Protein AF-A0A832XXB9-F1 (afdb_monomer_lite)

Structure (mmCIF, N/CA/C/O backbone):
data_AF-A0A832XXB9-F1
#
_entry.id   AF-A0A832XXB9-F1
#
loop_
_atom_site.group_PDB
_atom_site.id
_atom_site.type_symbol
_atom_site.label_atom_id
_atom_site.label_alt_id
_atom_site.label_comp_id
_atom_site.label_asym_id
_atom_site.label_entity_id
_atom_site.label_seq_id
_atom_site.pdbx_PDB_ins_code
_atom_site.Cartn_x
_atom_site.Cartn_y
_atom_site.Cartn_z
_atom_site.occupancy
_atom_site.B_iso_or_equiv
_atom_site.auth_seq_id
_atom_site.auth_comp_id
_atom_site.auth_asym_id
_atom_site.auth_atom_id
_atom_site.pdbx_PDB_model_num
ATOM 1 N N . MET A 1 1 ? -26.036 13.711 45.640 1.00 59.03 1 MET A N 1
ATOM 2 C CA . MET A 1 1 ? -26.258 12.280 45.315 1.00 59.03 1 MET A CA 1
ATOM 3 C C . MET A 1 1 ? -26.002 11.931 43.838 1.00 59.03 1 MET A C 1
ATOM 5 O O . MET A 1 1 ? -25.517 10.834 43.594 1.00 59.03 1 MET A O 1
ATOM 9 N N . SER A 1 2 ? -26.190 12.832 42.859 1.00 75.19 2 SER A N 1
ATOM 10 C CA . SER A 1 2 ? -25.923 12.541 41.428 1.00 75.19 2 SER A CA 1
ATOM 11 C C . SER A 1 2 ? -24.455 12.289 41.040 1.00 75.19 2 SER A C 1
ATOM 13 O O . SER A 1 2 ? -24.194 11.527 40.117 1.00 75.19 2 SER A O 1
ATOM 15 N N . THR A 1 3 ? -23.482 12.879 41.740 1.00 76.81 3 THR A N 1
ATOM 16 C CA . THR A 1 3 ? -22.047 12.822 41.379 1.00 76.81 3 THR A CA 1
ATOM 17 C C . THR A 1 3 ? -21.399 11.443 41.555 1.00 76.81 3 THR A C 1
ATOM 19 O O . THR A 1 3 ? -20.468 11.084 40.836 1.00 76.81 3 THR A O 1
ATOM 22 N N . LEU A 1 4 ? -21.890 10.633 42.495 1.00 80.44 4 LEU A N 1
ATOM 23 C CA . LEU A 1 4 ? -21.385 9.273 42.719 1.00 80.44 4 LEU A CA 1
ATOM 24 C C . LEU A 1 4 ? -21.953 8.277 41.696 1.00 80.44 4 LEU A C 1
ATOM 26 O O . LEU A 1 4 ? -21.246 7.362 41.266 1.00 80.44 4 LEU A O 1
ATOM 30 N N . LEU A 1 5 ? -23.203 8.488 41.272 1.00 80.50 5 LEU A N 1
ATOM 31 C CA . LEU A 1 5 ? -23.861 7.724 40.211 1.00 80.50 5 LEU A CA 1
ATOM 32 C C . LEU A 1 5 ? -23.185 7.968 38.860 1.00 80.50 5 LEU A C 1
ATOM 34 O O . LEU A 1 5 ? -22.801 7.003 38.202 1.00 80.50 5 LEU A O 1
ATOM 38 N N . THR A 1 6 ? -22.936 9.228 38.489 1.00 81.81 6 THR A N 1
ATOM 39 C CA . THR A 1 6 ? -22.244 9.561 37.233 1.00 81.81 6 THR A CA 1
ATOM 40 C C . THR A 1 6 ? -20.822 9.001 37.184 1.00 81.81 6 THR A C 1
ATOM 42 O O . THR A 1 6 ? -20.420 8.468 36.154 1.00 81.81 6 THR A O 1
ATOM 45 N N . LYS A 1 7 ? -20.075 9.007 38.298 1.00 82.88 7 LYS A N 1
ATOM 46 C CA . LYS A 1 7 ? -18.723 8.416 38.371 1.00 82.88 7 LYS A CA 1
ATOM 47 C C . LYS A 1 7 ? -18.722 6.894 38.173 1.00 82.88 7 LYS A C 1
ATOM 49 O O . LYS A 1 7 ? -17.844 6.362 37.490 1.00 82.88 7 LYS A O 1
ATOM 54 N N . ARG A 1 8 ? -19.696 6.178 38.752 1.00 82.12 8 ARG A N 1
ATOM 55 C CA . ARG A 1 8 ? -19.858 4.725 38.542 1.00 82.12 8 ARG A CA 1
ATOM 56 C C . ARG A 1 8 ? -20.292 4.411 37.113 1.00 82.12 8 ARG A C 1
ATOM 58 O O . ARG A 1 8 ? -19.729 3.505 36.501 1.00 82.12 8 ARG A O 1
ATOM 65 N N . LEU A 1 9 ? -21.231 5.187 36.578 1.00 80.12 9 LEU A N 1
ATOM 66 C CA . LEU A 1 9 ? -21.720 5.040 35.211 1.00 80.12 9 LEU A CA 1
ATOM 67 C C . LEU A 1 9 ? -20.596 5.283 34.194 1.00 80.12 9 LEU A C 1
ATOM 69 O O . LEU A 1 9 ? -20.394 4.465 33.303 1.00 80.12 9 LEU A O 1
ATOM 73 N N . ALA A 1 10 ? -19.798 6.337 34.387 1.00 81.00 10 ALA A N 1
ATOM 74 C CA . ALA A 1 10 ? -18.646 6.654 33.548 1.00 81.00 10 ALA A CA 1
ATOM 75 C C . ALA A 1 10 ? -17.606 5.526 33.553 1.00 81.00 10 ALA A C 1
ATOM 77 O O . ALA A 1 10 ? -17.162 5.102 32.492 1.00 81.00 10 ALA A O 1
ATOM 78 N N . ARG A 1 11 ? -17.260 4.979 34.728 1.00 81.31 11 ARG A N 1
ATOM 79 C CA . ARG A 1 11 ? -16.314 3.853 34.840 1.00 81.31 11 ARG A CA 1
ATOM 80 C C . ARG A 1 11 ? -16.840 2.577 34.177 1.00 81.31 11 ARG A C 1
ATOM 82 O O . ARG A 1 11 ? -16.061 1.843 33.572 1.00 81.31 11 ARG A O 1
ATOM 89 N N . SER A 1 12 ? -18.138 2.309 34.304 1.00 79.38 12 SER A N 1
ATOM 90 C CA . SER A 1 12 ? -18.785 1.160 33.667 1.00 79.38 12 SER A CA 1
ATOM 91 C C . SER A 1 12 ? -18.785 1.302 32.141 1.00 79.38 12 SER A C 1
ATOM 93 O O . SER A 1 12 ? -18.246 0.451 31.434 1.00 79.38 12 SER A O 1
ATOM 95 N N . LEU A 1 13 ? -19.274 2.437 31.634 1.00 78.44 13 LEU A N 1
ATOM 96 C CA . LEU A 1 13 ? -19.315 2.736 30.202 1.00 78.44 13 LEU A CA 1
ATOM 97 C C . LEU A 1 13 ? -17.918 2.798 29.576 1.00 78.44 13 LEU A C 1
ATOM 99 O O . LEU A 1 13 ? -17.760 2.419 28.420 1.00 78.44 13 LEU A O 1
ATOM 103 N N . TRP A 1 14 ? -16.899 3.221 30.327 1.00 85.56 14 TRP A N 1
ATOM 104 C CA . TRP A 1 14 ? -15.512 3.271 29.861 1.00 85.56 14 TRP A CA 1
ATOM 105 C C . TRP A 1 14 ? -14.991 1.905 29.409 1.00 85.56 14 TRP A C 1
ATOM 107 O O . TRP A 1 14 ? -14.379 1.793 28.349 1.00 85.56 14 TRP A O 1
ATOM 117 N N . ARG A 1 15 ? -15.278 0.845 30.177 1.00 82.88 15 ARG A N 1
ATOM 118 C CA . ARG A 1 15 ? -14.866 -0.523 29.823 1.00 82.88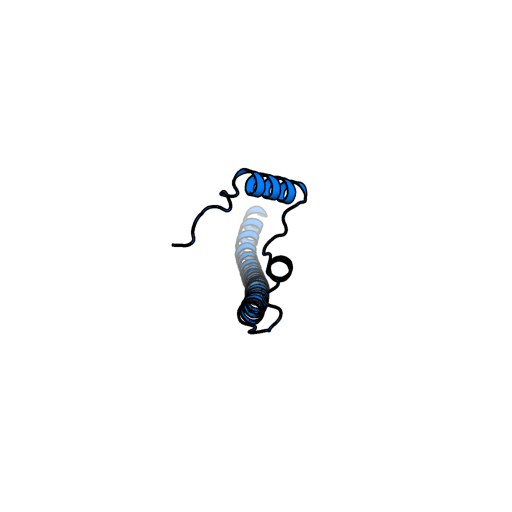 15 ARG A CA 1
ATOM 119 C C . ARG A 1 15 ? -15.554 -1.003 28.548 1.00 82.88 15 ARG A C 1
ATOM 121 O O . ARG A 1 15 ? -14.906 -1.596 27.689 1.00 82.88 15 ARG A O 1
ATOM 128 N N . THR A 1 16 ? -16.846 -0.719 28.410 1.00 85.50 16 THR A N 1
ATOM 129 C CA . THR A 1 16 ? -17.623 -1.091 27.222 1.00 85.50 16 THR A CA 1
ATOM 130 C C . THR A 1 16 ? -17.157 -0.326 25.982 1.00 85.50 16 THR A C 1
ATOM 132 O O . THR A 1 16 ? -16.976 -0.930 24.928 1.00 85.50 16 THR A O 1
ATOM 135 N N . LYS A 1 17 ? -16.876 0.979 26.108 1.00 88.06 17 LYS A N 1
ATOM 136 C CA . LYS A 1 17 ? -16.335 1.799 25.013 1.00 88.06 17 LYS A CA 1
ATOM 137 C C . LYS A 1 17 ? -14.948 1.337 24.571 1.00 88.06 17 LYS A C 1
ATOM 139 O O . LYS A 1 17 ? -14.716 1.226 23.376 1.00 88.06 17 LYS A O 1
ATOM 144 N N . LEU A 1 18 ? -14.052 1.017 25.507 1.00 91.75 18 LEU A N 1
ATOM 145 C CA . LEU A 1 18 ? -12.722 0.486 25.179 1.00 91.75 18 LEU A CA 1
ATOM 146 C C . LEU A 1 18 ? -12.799 -0.811 24.370 1.00 91.75 18 LEU A C 1
ATOM 148 O O . LEU A 1 18 ? -12.082 -0.962 23.386 1.00 91.75 18 LEU A O 1
ATOM 152 N N . ARG A 1 19 ? -13.694 -1.726 24.758 1.00 90.56 19 ARG A N 1
ATOM 153 C CA . ARG A 1 19 ? -13.931 -2.963 24.002 1.00 90.56 19 ARG A CA 1
ATOM 154 C C . ARG A 1 19 ? -14.419 -2.677 22.587 1.00 90.56 19 ARG A C 1
ATOM 156 O O . ARG A 1 19 ? -13.893 -3.255 21.646 1.00 90.56 19 ARG A O 1
ATOM 163 N N . LEU A 1 20 ? -15.380 -1.766 22.443 1.00 93.44 20 LEU A N 1
ATOM 164 C CA . LEU A 1 20 ? -15.895 -1.370 21.136 1.00 93.44 20 LEU A CA 1
ATOM 165 C C . LEU A 1 20 ? -14.778 -0.798 20.248 1.00 93.44 20 LEU A C 1
ATOM 167 O O . LEU A 1 20 ? -14.594 -1.264 19.129 1.00 93.44 20 LEU A O 1
ATOM 171 N N . TYR A 1 21 ? -13.993 0.154 20.762 1.00 95.19 21 TYR A N 1
ATOM 172 C CA . TYR A 1 21 ? -12.882 0.744 20.012 1.00 95.19 21 TYR A CA 1
ATOM 173 C C . TYR A 1 21 ? -11.819 -0.282 19.635 1.00 95.19 21 TYR A C 1
ATOM 175 O O . TYR A 1 21 ? -11.322 -0.240 18.518 1.00 95.19 21 TYR A O 1
ATOM 183 N N . SER A 1 22 ? -11.501 -1.221 20.530 1.00 95.25 22 SER A N 1
ATOM 184 C CA . SER A 1 22 ? -10.552 -2.297 20.240 1.00 95.25 22 SER A CA 1
ATOM 185 C C . SER A 1 22 ? -11.013 -3.168 19.073 1.00 95.25 22 SER A C 1
ATOM 187 O O . SER A 1 22 ? -10.199 -3.483 18.211 1.00 95.25 22 SER A O 1
ATOM 189 N N . VAL A 1 23 ? -12.297 -3.531 19.020 1.00 96.62 23 VAL A N 1
ATOM 190 C CA . VAL A 1 23 ? -12.849 -4.323 17.910 1.00 96.62 23 VAL A CA 1
ATOM 191 C C . VAL A 1 23 ? -12.811 -3.526 16.609 1.00 96.62 23 VAL A C 1
ATOM 193 O O . VAL A 1 23 ? -12.353 -4.039 15.592 1.00 96.62 23 VAL A O 1
ATOM 196 N N . VAL A 1 24 ? -13.228 -2.258 16.642 1.00 96.81 24 VAL A N 1
ATOM 197 C CA . VAL A 1 24 ? -13.198 -1.383 15.459 1.00 96.81 24 VAL A CA 1
ATOM 198 C C . VAL A 1 24 ? -11.770 -1.208 14.939 1.00 96.81 24 VAL A C 1
ATOM 200 O O . VAL A 1 24 ? -11.550 -1.332 13.740 1.00 96.81 24 VAL A O 1
ATOM 203 N N . LEU A 1 25 ? -10.792 -0.983 15.822 1.00 97.00 25 LEU A N 1
ATOM 204 C CA . LEU A 1 25 ? -9.380 -0.879 15.445 1.00 97.00 25 LEU A CA 1
ATOM 205 C C . LEU A 1 25 ? -8.849 -2.180 14.855 1.00 97.00 25 LEU A C 1
ATOM 207 O O . LEU A 1 25 ? -8.151 -2.136 13.850 1.00 97.00 25 LEU A O 1
ATOM 211 N N . MET A 1 26 ? -9.190 -3.327 15.444 1.00 97.12 26 MET A N 1
ATOM 212 C CA . MET A 1 26 ? -8.747 -4.618 14.923 1.00 97.12 26 MET A CA 1
ATOM 213 C C . MET A 1 26 ? -9.260 -4.842 13.494 1.00 97.12 26 MET A C 1
ATOM 215 O O . MET A 1 26 ? -8.495 -5.261 12.627 1.00 97.12 26 MET A O 1
ATOM 219 N N . ILE A 1 27 ? -10.526 -4.506 13.233 1.00 97.38 27 ILE A N 1
ATOM 220 C CA . ILE A 1 27 ? -11.114 -4.589 11.891 1.00 97.38 27 ILE A CA 1
ATOM 221 C C . ILE A 1 27 ? -10.445 -3.581 10.952 1.00 97.38 27 ILE A C 1
ATOM 223 O O . ILE A 1 27 ? -10.033 -3.956 9.860 1.00 97.38 27 ILE A O 1
ATOM 227 N N . ALA A 1 28 ? -10.296 -2.324 11.372 1.00 97.00 28 ALA A N 1
ATOM 228 C CA . ALA A 1 28 ? -9.705 -1.274 10.547 1.00 97.00 28 ALA A CA 1
ATOM 229 C C . ALA A 1 28 ? -8.260 -1.602 10.145 1.00 97.00 28 ALA A C 1
ATOM 231 O O . ALA A 1 28 ? -7.915 -1.496 8.972 1.00 97.00 28 ALA A O 1
ATOM 232 N N . VAL A 1 29 ? -7.438 -2.058 11.096 1.00 96.75 29 VAL A N 1
ATOM 233 C CA . VAL A 1 29 ? -6.057 -2.483 10.832 1.00 96.75 29 VAL A CA 1
ATOM 234 C C . VAL A 1 29 ? -6.034 -3.702 9.914 1.00 96.75 29 VAL A C 1
ATOM 236 O O . VAL A 1 29 ? -5.243 -3.726 8.980 1.00 96.75 29 VAL A O 1
ATOM 239 N N . GLY A 1 30 ? -6.915 -4.685 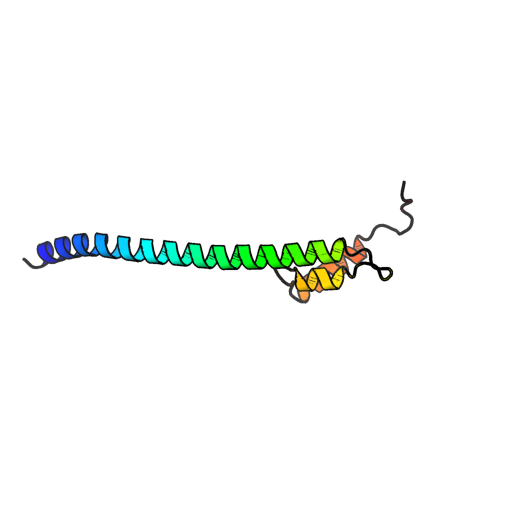10.130 1.00 96.62 30 GLY A N 1
ATOM 240 C CA . GLY A 1 30 ? -7.000 -5.870 9.274 1.00 96.62 30 GLY A CA 1
ATOM 241 C C . GLY A 1 30 ? -7.381 -5.540 7.830 1.00 96.62 30 GLY A C 1
ATOM 242 O O . GLY A 1 30 ? -6.740 -6.024 6.902 1.00 96.62 30 GLY A O 1
ATOM 243 N N . VAL A 1 31 ? -8.381 -4.679 7.631 1.00 95.94 31 VAL A N 1
ATOM 244 C CA . VAL A 1 31 ? -8.810 -4.235 6.296 1.00 95.94 31 VAL A CA 1
ATOM 245 C C . VAL A 1 31 ? -7.721 -3.402 5.626 1.00 95.94 31 VAL A C 1
ATOM 247 O O . VAL A 1 31 ? -7.393 -3.656 4.470 1.00 95.94 31 VAL A O 1
ATOM 250 N N . PHE A 1 32 ? -7.129 -2.448 6.349 1.00 93.56 32 PHE A N 1
ATOM 251 C CA . PHE A 1 32 ? -6.053 -1.615 5.818 1.00 93.56 32 PHE A CA 1
ATOM 252 C C . PHE A 1 32 ? -4.849 -2.466 5.401 1.00 93.56 32 PHE A C 1
ATOM 254 O O . PHE A 1 32 ? -4.399 -2.365 4.266 1.00 93.56 32 PHE A O 1
ATOM 261 N N . ALA A 1 33 ? -4.395 -3.372 6.272 1.00 92.12 33 ALA A N 1
ATOM 262 C CA . ALA A 1 33 ? -3.316 -4.300 5.958 1.00 92.12 33 ALA A CA 1
ATOM 263 C C . ALA A 1 33 ? -3.664 -5.193 4.758 1.00 92.12 33 ALA A C 1
ATOM 265 O O . ALA A 1 33 ? -2.838 -5.356 3.867 1.00 92.12 33 ALA A O 1
ATOM 266 N N . GLY A 1 34 ? -4.884 -5.734 4.697 1.00 91.81 34 GLY A N 1
ATOM 267 C CA . GLY A 1 34 ? -5.328 -6.574 3.583 1.00 91.81 34 GLY A CA 1
ATOM 268 C C . GLY A 1 34 ? -5.292 -5.848 2.238 1.00 91.81 34 GLY A C 1
ATOM 269 O O . GLY A 1 34 ? -4.771 -6.396 1.269 1.00 91.81 34 GLY A O 1
ATOM 270 N N . ILE A 1 35 ? -5.784 -4.606 2.186 1.00 88.69 35 ILE A N 1
ATOM 271 C CA . ILE A 1 35 ? -5.733 -3.787 0.969 1.00 88.69 35 ILE A CA 1
ATOM 272 C C . ILE A 1 35 ? -4.277 -3.469 0.615 1.00 88.69 35 ILE A C 1
ATOM 274 O O . ILE A 1 35 ? -3.871 -3.732 -0.511 1.00 88.69 35 ILE A O 1
ATOM 278 N N . SER A 1 36 ? -3.476 -2.976 1.566 1.00 85.75 36 SER A N 1
ATOM 279 C CA . SER A 1 36 ? -2.082 -2.590 1.313 1.00 85.75 36 SER A CA 1
ATOM 280 C C . SER A 1 36 ? -1.207 -3.755 0.844 1.00 85.75 36 SER A C 1
ATOM 282 O O . SER A 1 36 ? -0.465 -3.610 -0.124 1.00 85.75 36 SER A O 1
ATOM 284 N N . PHE A 1 37 ? -1.284 -4.916 1.501 1.00 84.75 37 PHE A N 1
ATOM 285 C CA . PHE A 1 37 ? -0.513 -6.092 1.088 1.00 84.75 37 PHE A CA 1
ATOM 286 C C . PHE A 1 37 ? -1.054 -6.709 -0.205 1.00 84.75 37 PHE A C 1
ATOM 288 O O . PHE A 1 37 ? -0.266 -7.213 -1.000 1.00 84.75 37 PHE A O 1
ATOM 295 N N . GLY A 1 38 ? -2.367 -6.640 -0.446 1.00 83.94 38 GLY A N 1
ATOM 296 C CA . GLY A 1 38 ? -2.979 -7.111 -1.688 1.00 83.94 38 GLY A CA 1
ATOM 297 C C . GLY A 1 38 ? -2.548 -6.292 -2.905 1.00 83.94 38 GLY A C 1
ATOM 298 O O . GLY A 1 38 ? -2.137 -6.867 -3.912 1.00 83.94 38 GLY A O 1
ATOM 299 N N . THR A 1 39 ? -2.572 -4.960 -2.805 1.00 81.44 39 THR A N 1
ATOM 300 C CA . THR A 1 39 ? -2.092 -4.086 -3.887 1.00 81.44 39 THR A CA 1
ATOM 301 C C . THR A 1 39 ? -0.592 -4.250 -4.099 1.00 81.44 39 THR A C 1
ATOM 303 O O . THR A 1 39 ? -0.159 -4.403 -5.236 1.00 81.44 39 THR A O 1
ATOM 306 N N . TYR A 1 40 ? 0.194 -4.308 -3.019 1.00 78.56 40 TYR A N 1
ATOM 307 C CA . TYR A 1 40 ? 1.636 -4.544 -3.104 1.00 78.56 40 TYR A CA 1
ATOM 308 C C . TYR A 1 40 ? 1.972 -5.867 -3.807 1.00 78.56 40 TYR A C 1
ATOM 310 O O . TYR A 1 40 ? 2.844 -5.888 -4.676 1.00 78.56 40 TYR A O 1
ATOM 318 N N . ALA A 1 41 ? 1.273 -6.958 -3.475 1.00 77.69 41 ALA A N 1
ATOM 319 C CA . ALA A 1 41 ? 1.489 -8.258 -4.104 1.00 77.69 41 ALA A CA 1
ATOM 320 C C . ALA A 1 41 ? 1.184 -8.226 -5.608 1.00 77.69 41 ALA A C 1
ATOM 322 O O . ALA A 1 41 ? 1.998 -8.702 -6.395 1.00 77.69 41 ALA A O 1
ATOM 323 N N . ASN A 1 42 ? 0.061 -7.618 -6.007 1.00 80.12 42 ASN A N 1
ATOM 324 C CA . ASN A 1 42 ? -0.320 -7.515 -7.416 1.00 80.12 42 ASN A CA 1
ATOM 3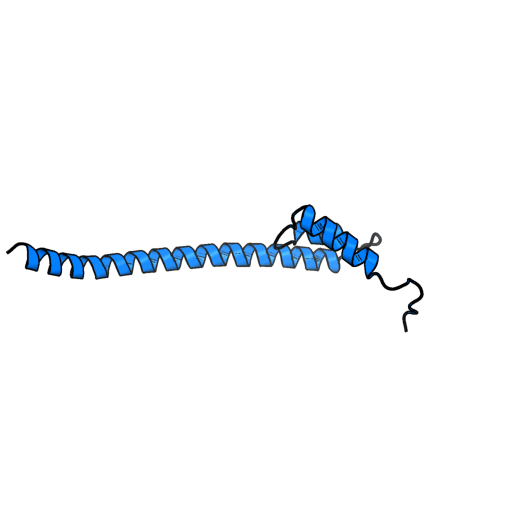25 C C . ASN A 1 42 ? 0.686 -6.682 -8.216 1.00 80.12 42 ASN A C 1
ATOM 327 O O . ASN A 1 42 ? 1.190 -7.136 -9.236 1.00 80.12 42 ASN A O 1
ATOM 331 N N . SER A 1 43 ? 1.022 -5.487 -7.725 1.00 75.50 43 SER A N 1
ATOM 332 C CA . SER A 1 43 ? 1.986 -4.610 -8.387 1.00 75.50 43 SER A CA 1
ATOM 333 C C . SER A 1 43 ? 3.350 -5.294 -8.508 1.00 75.50 43 SER A C 1
ATOM 335 O O . SER A 1 43 ? 3.938 -5.307 -9.587 1.00 75.50 43 SER A O 1
ATOM 337 N N . THR A 1 44 ? 3.844 -5.922 -7.437 1.00 76.31 44 THR A N 1
ATOM 338 C CA . THR A 1 44 ? 5.133 -6.632 -7.462 1.00 76.31 44 THR A CA 1
ATOM 339 C C . THR A 1 44 ? 5.110 -7.799 -8.445 1.00 76.31 44 THR A C 1
ATOM 341 O O . THR A 1 44 ? 6.057 -7.961 -9.203 1.00 76.31 44 THR A O 1
ATOM 344 N N . GLN A 1 45 ? 4.036 -8.586 -8.488 1.00 79.50 45 GLN A N 1
ATOM 345 C CA . GLN A 1 45 ? 3.930 -9.685 -9.444 1.00 79.50 45 GLN A CA 1
ATOM 346 C C . GLN A 1 45 ? 3.973 -9.176 -10.892 1.00 79.50 45 GLN A C 1
ATOM 348 O O . GLN A 1 45 ? 4.792 -9.65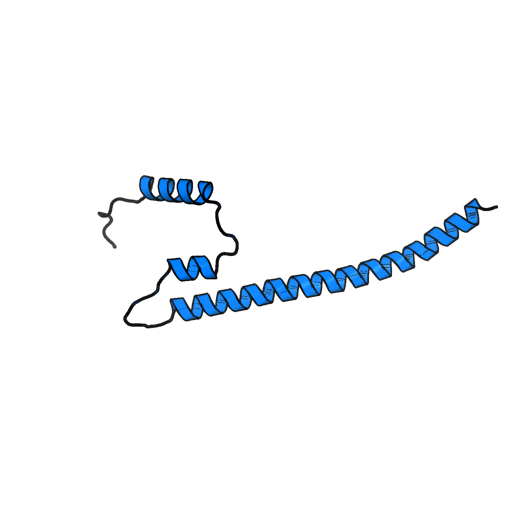6 -11.666 1.00 79.50 45 GLN A O 1
ATOM 353 N N . THR A 1 46 ? 3.190 -8.147 -11.231 1.00 74.94 46 THR A N 1
ATOM 354 C CA . THR A 1 46 ? 3.213 -7.520 -12.564 1.00 74.94 46 THR A CA 1
ATOM 355 C C . THR A 1 46 ? 4.589 -6.946 -12.914 1.00 74.94 46 THR A C 1
ATOM 357 O O . THR A 1 46 ? 5.035 -7.064 -14.050 1.00 74.94 46 THR A O 1
ATOM 360 N N . LEU A 1 47 ? 5.299 -6.358 -11.948 1.00 77.81 47 LEU A N 1
ATOM 361 C CA . LEU A 1 47 ? 6.667 -5.866 -12.138 1.00 77.81 47 LEU A CA 1
ATOM 362 C C . LEU A 1 47 ? 7.631 -6.997 -12.519 1.00 77.81 47 LEU A C 1
ATOM 364 O O . LEU A 1 47 ? 8.385 -6.859 -13.478 1.00 77.81 47 LEU A O 1
ATOM 368 N N . TYR A 1 48 ? 7.608 -8.104 -11.775 1.00 78.50 48 TYR A N 1
ATOM 369 C CA . TYR A 1 48 ? 8.464 -9.255 -12.060 1.00 78.50 48 TYR A CA 1
ATOM 370 C C . TYR A 1 48 ? 8.088 -9.917 -13.390 1.00 78.50 48 TYR A C 1
ATOM 372 O O . TYR A 1 48 ? 8.979 -10.188 -14.189 1.00 78.50 48 TYR A O 1
ATOM 380 N N . ASP A 1 49 ? 6.798 -10.111 -13.662 1.00 81.69 49 ASP A N 1
ATOM 381 C CA . ASP A 1 49 ? 6.336 -10.709 -14.918 1.00 81.69 49 ASP A CA 1
ATOM 382 C C . ASP A 1 49 ? 6.798 -9.887 -16.134 1.00 81.69 49 ASP A C 1
ATOM 384 O O . ASP A 1 49 ? 7.272 -10.465 -17.105 1.00 81.69 49 ASP A O 1
ATOM 388 N N . ASN A 1 50 ? 6.754 -8.550 -16.064 1.00 76.62 50 ASN A N 1
ATOM 389 C CA . ASN A 1 50 ? 7.199 -7.687 -17.165 1.00 76.62 50 ASN A CA 1
ATOM 390 C C . ASN A 1 50 ? 8.728 -7.562 -17.283 1.00 76.62 50 ASN A C 1
ATOM 392 O O . ASN A 1 50 ? 9.240 -7.477 -18.393 1.00 76.62 50 ASN A O 1
ATOM 396 N N . ILE A 1 51 ? 9.482 -7.536 -16.175 1.00 75.50 51 ILE A N 1
ATOM 397 C CA . ILE A 1 51 ? 10.959 -7.455 -16.230 1.00 75.50 51 ILE A CA 1
ATOM 398 C C . ILE A 1 51 ? 11.570 -8.739 -16.797 1.00 75.50 51 ILE A C 1
ATOM 400 O O . ILE A 1 51 ? 12.600 -8.685 -17.467 1.00 75.50 51 ILE A O 1
ATOM 404 N N . TYR A 1 52 ? 10.964 -9.886 -16.494 1.00 79.19 52 TYR A N 1
ATOM 405 C CA . TYR A 1 52 ? 11.443 -11.197 -16.929 1.00 79.19 52 TYR A CA 1
ATOM 406 C C . TYR A 1 52 ? 10.702 -11.737 -18.158 1.00 79.19 52 TYR A C 1
ATOM 408 O O . TYR A 1 52 ? 10.954 -12.876 -18.553 1.00 79.19 52 TYR A O 1
ATOM 416 N N . ALA A 1 53 ? 9.813 -10.944 -18.763 1.00 74.50 53 ALA A N 1
ATOM 417 C CA . ALA A 1 53 ? 9.257 -11.248 -20.071 1.00 74.50 53 ALA A CA 1
ATOM 418 C C . ALA A 1 53 ? 10.398 -11.198 -21.099 1.00 74.50 53 ALA A C 1
ATOM 420 O O . ALA A 1 53 ? 10.906 -10.132 -21.441 1.00 74.50 53 ALA A O 1
ATOM 421 N N . ASP A 1 54 ? 10.849 -12.374 -21.533 1.00 66.00 54 ASP A N 1
ATOM 422 C CA . ASP A 1 54 ? 11.878 -12.553 -22.562 1.00 66.00 54 ASP A CA 1
ATOM 423 C C . ASP A 1 54 ? 11.254 -12.353 -23.953 1.00 66.00 54 ASP A C 1
ATOM 425 O O . ASP A 1 54 ? 11.116 -13.294 -24.735 1.00 66.00 54 ASP A O 1
ATOM 429 N N . ASP A 1 55 ? 10.789 -11.129 -24.211 1.00 73.62 55 ASP A N 1
ATOM 430 C CA . ASP A 1 55 ? 10.190 -10.721 -25.482 1.00 73.62 55 ASP A CA 1
ATOM 431 C C . ASP A 1 55 ? 11.232 -10.043 -26.385 1.00 73.62 55 ASP A C 1
ATOM 433 O O . ASP A 1 55 ? 12.087 -9.278 -25.929 1.00 73.62 55 ASP A O 1
ATOM 437 N N . GLU A 1 56 ? 11.130 -10.283 -27.698 1.00 74.88 56 GLU A N 1
ATOM 438 C CA . GLU A 1 56 ? 12.052 -9.736 -28.710 1.00 74.88 56 GLU A CA 1
ATOM 439 C C . GLU A 1 56 ? 12.062 -8.190 -28.755 1.00 74.88 56 GLU A C 1
ATOM 441 O O . GLU A 1 56 ? 13.039 -7.596 -29.213 1.00 74.88 56 GLU A O 1
ATOM 446 N N . ASP A 1 57 ? 11.009 -7.541 -28.243 1.00 72.88 57 ASP A N 1
ATOM 447 C CA . ASP A 1 57 ? 10.838 -6.081 -28.201 1.00 72.88 57 ASP A CA 1
ATOM 448 C C . ASP A 1 57 ? 11.492 -5.408 -26.970 1.00 72.88 57 ASP A C 1
ATOM 450 O O . ASP A 1 57 ? 11.635 -4.180 -26.932 1.00 72.88 57 ASP A O 1
ATOM 454 N N . GLY A 1 58 ? 11.941 -6.189 -25.980 1.00 67.69 58 GLY A N 1
ATOM 455 C CA . GLY A 1 58 ? 12.537 -5.686 -24.740 1.00 67.69 58 GLY A CA 1
ATOM 456 C C . GLY A 1 58 ? 11.538 -5.056 -23.755 1.00 67.69 58 GLY A C 1
ATOM 457 O O . GLY A 1 58 ? 10.348 -4.905 -24.017 1.00 67.69 58 GLY A O 1
ATOM 458 N N . VAL A 1 59 ? 12.028 -4.687 -22.567 1.00 72.31 59 VAL A N 1
ATOM 459 C CA . VAL A 1 59 ? 11.185 -4.235 -21.446 1.00 72.31 59 VAL A CA 1
ATOM 460 C C . VAL A 1 59 ? 10.929 -2.722 -21.501 1.00 72.31 59 VAL A C 1
ATOM 462 O O . VAL A 1 59 ? 11.868 -1.923 -21.522 1.00 72.31 59 VAL A O 1
ATOM 465 N N . ASN A 1 60 ? 9.663 -2.298 -21.429 1.00 73.31 60 ASN A N 1
ATOM 466 C CA . ASN A 1 60 ? 9.278 -0.883 -21.330 1.00 73.31 60 ASN A CA 1
ATOM 467 C C . ASN A 1 60 ? 9.301 -0.391 -19.866 1.00 73.31 60 ASN A C 1
ATOM 469 O O . ASN A 1 60 ? 8.276 -0.347 -19.185 1.00 73.31 60 ASN A O 1
ATOM 473 N N . LEU A 1 61 ? 10.485 -0.011 -19.368 1.00 74.62 61 LEU A N 1
ATOM 474 C CA . LEU A 1 61 ? 10.665 0.452 -17.980 1.00 74.62 61 LEU A CA 1
ATOM 475 C C . LEU A 1 61 ? 9.763 1.642 -17.573 1.00 74.62 61 LEU A C 1
ATOM 477 O O . LEU A 1 61 ? 9.294 1.653 -16.432 1.00 74.62 61 LEU A O 1
ATOM 481 N N . PRO A 1 62 ? 9.501 2.644 -18.439 1.00 74.69 62 PRO A N 1
ATOM 482 C CA . PRO A 1 62 ? 8.565 3.723 -18.119 1.00 74.69 62 PRO A CA 1
ATOM 483 C C . PRO A 1 62 ? 7.141 3.262 -17.793 1.00 74.69 62 PRO A C 1
ATOM 485 O O . PRO A 1 62 ? 6.522 3.825 -16.892 1.00 74.69 62 PRO A O 1
ATOM 488 N N . ASP A 1 63 ? 6.626 2.255 -18.496 1.00 73.25 63 ASP A N 1
ATOM 489 C CA . ASP A 1 63 ? 5.259 1.758 -18.296 1.00 73.25 63 ASP A CA 1
ATOM 490 C C . ASP A 1 63 ? 5.134 1.045 -16.944 1.00 73.25 63 ASP A C 1
ATOM 492 O O . ASP A 1 63 ? 4.302 1.386 -16.104 1.00 73.25 63 ASP A O 1
ATOM 496 N N . ILE A 1 64 ? 6.111 0.182 -16.656 1.00 73.25 64 ILE A N 1
ATOM 497 C CA . ILE A 1 64 ? 6.282 -0.479 -15.360 1.00 73.25 64 ILE A CA 1
ATOM 498 C C . ILE A 1 64 ? 6.329 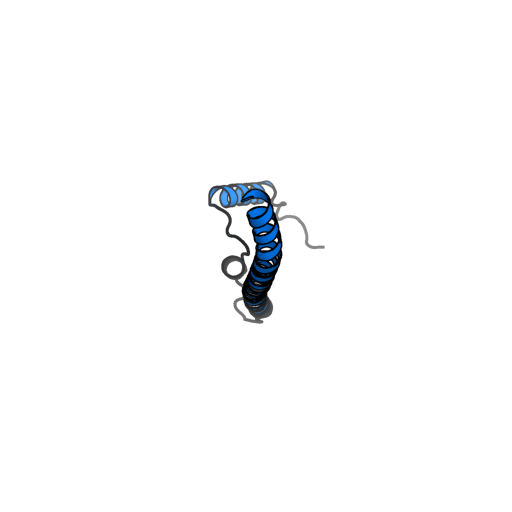0.536 -14.207 1.00 73.25 64 ILE A C 1
ATOM 500 O O . ILE A 1 64 ? 5.743 0.309 -13.147 1.00 73.25 64 ILE A O 1
ATOM 504 N N . TRP A 1 65 ? 7.026 1.661 -14.387 1.00 71.94 65 TRP A N 1
ATOM 505 C CA . TRP A 1 65 ? 7.106 2.707 -13.366 1.00 71.94 65 TRP A CA 1
ATOM 506 C C . TRP A 1 65 ? 5.747 3.358 -13.098 1.00 71.94 65 TRP A C 1
ATOM 508 O O . TRP A 1 65 ? 5.380 3.560 -11.939 1.00 71.94 65 TRP A O 1
ATOM 518 N N . VAL A 1 66 ? 4.985 3.671 -14.147 1.00 69.44 66 VAL A N 1
ATOM 519 C CA . VAL A 1 66 ? 3.644 4.258 -14.012 1.00 69.44 66 VAL A CA 1
ATOM 520 C C . VAL A 1 66 ? 2.703 3.290 -13.297 1.00 69.44 66 VAL A C 1
ATOM 522 O O . VAL A 1 66 ? 2.006 3.696 -12.363 1.00 69.44 66 VAL A O 1
ATOM 525 N N . GLU A 1 67 ? 2.729 2.013 -13.669 1.00 71.38 67 GLU A N 1
ATOM 526 C CA . GLU A 1 67 ? 1.845 0.982 -13.116 1.00 71.38 67 GLU A CA 1
ATOM 527 C C . GLU A 1 67 ? 2.226 0.526 -11.695 1.00 71.38 67 GLU A C 1
ATOM 529 O O . GLU A 1 67 ? 1.370 0.049 -10.943 1.00 71.38 67 GLU A O 1
ATOM 534 N N . ASN A 1 68 ? 3.493 0.682 -11.295 1.00 65.56 68 ASN A N 1
ATOM 535 C CA . ASN A 1 68 ? 4.007 0.223 -10.000 1.00 65.56 68 ASN A CA 1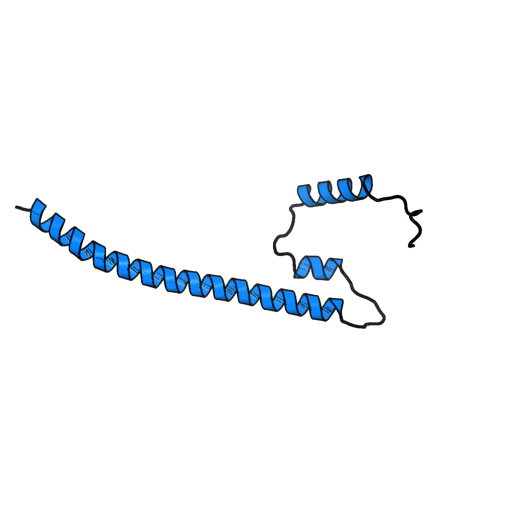
ATOM 536 C C . ASN A 1 68 ? 4.312 1.352 -9.003 1.00 65.56 68 ASN A C 1
ATOM 538 O O . ASN A 1 68 ? 4.713 1.083 -7.870 1.00 65.56 68 ASN A O 1
ATOM 542 N N . SER A 1 69 ? 4.147 2.623 -9.382 1.00 65.06 69 SER A N 1
ATOM 543 C CA . SER A 1 69 ? 4.539 3.718 -8.494 1.00 65.06 69 SER A CA 1
ATOM 544 C C . SER A 1 69 ? 3.717 3.717 -7.195 1.00 65.06 69 SER A C 1
ATOM 546 O O . SER A 1 69 ? 2.503 3.908 -7.178 1.00 65.06 69 SER A O 1
ATOM 548 N N . ALA A 1 70 ? 4.404 3.542 -6.060 1.00 63.09 70 ALA A N 1
ATOM 549 C CA . ALA A 1 70 ? 3.809 3.718 -4.733 1.00 63.09 70 ALA A CA 1
ATOM 550 C C . ALA A 1 70 ? 3.327 5.168 -4.501 1.00 63.09 70 ALA A C 1
ATOM 552 O O . ALA A 1 70 ? 2.502 5.418 -3.621 1.00 63.09 70 ALA A O 1
ATOM 553 N N . ALA A 1 71 ? 3.849 6.116 -5.287 1.00 60.47 71 ALA A N 1
ATOM 554 C CA . ALA A 1 71 ? 3.394 7.494 -5.393 1.00 60.47 71 ALA A CA 1
ATOM 555 C C . ALA A 1 71 ? 3.829 8.092 -6.740 1.00 60.47 71 ALA A C 1
ATOM 557 O O . ALA A 1 71 ? 4.959 7.883 -7.180 1.00 60.47 71 ALA A O 1
ATOM 558 N N . THR A 1 72 ? 2.967 8.897 -7.357 1.00 68.12 72 THR A N 1
ATOM 559 C CA . THR A 1 72 ? 3.325 9.723 -8.516 1.00 68.12 72 THR A CA 1
ATOM 560 C C . THR A 1 72 ? 3.964 11.027 -8.046 1.00 68.12 72 THR A C 1
ATOM 562 O O . THR A 1 72 ? 3.438 11.678 -7.140 1.00 68.12 72 THR A O 1
ATOM 565 N N . TRP A 1 73 ? 5.063 11.449 -8.671 1.00 76.25 73 TRP A N 1
ATOM 566 C CA . TRP A 1 73 ? 5.601 12.792 -8.457 1.00 76.25 73 TRP A CA 1
ATOM 567 C C . TRP A 1 73 ? 4.675 13.844 -9.065 1.00 76.25 73 TRP A C 1
ATOM 569 O O . TRP A 1 73 ? 4.093 13.633 -10.129 1.00 76.25 73 TRP A O 1
ATOM 579 N N . ASP A 1 74 ? 4.551 14.992 -8.402 1.00 81.94 74 ASP A N 1
ATOM 580 C CA . ASP A 1 74 ? 3.927 16.149 -9.035 1.00 81.94 74 ASP A CA 1
ATOM 581 C C . ASP A 1 74 ? 4.817 16.703 -10.163 1.00 81.94 74 ASP A C 1
ATOM 583 O O . ASP A 1 74 ? 6.010 16.400 -10.259 1.00 81.94 74 ASP A O 1
ATOM 587 N N . GLY A 1 75 ? 4.232 17.526 -11.037 1.00 84.19 75 GLY A N 1
ATOM 588 C CA . GLY A 1 75 ? 4.931 18.034 -12.220 1.00 84.19 75 GLY A CA 1
ATOM 589 C C . GLY A 1 75 ? 6.181 18.863 -11.900 1.00 84.19 75 GLY A C 1
ATOM 590 O O . GLY A 1 75 ? 7.131 18.847 -12.679 1.00 84.19 75 GLY A O 1
ATOM 591 N N . ALA A 1 76 ? 6.219 19.549 -10.753 1.00 89.88 76 ALA A N 1
ATOM 592 C CA . ALA A 1 76 ? 7.380 20.339 -10.344 1.00 89.88 76 ALA A CA 1
ATOM 593 C C . ALA A 1 76 ? 8.534 19.436 -9.883 1.00 89.88 76 ALA A C 1
ATOM 595 O O . ALA A 1 76 ? 9.689 19.672 -10.239 1.00 89.88 76 ALA A O 1
ATOM 596 N N . THR A 1 77 ? 8.208 18.378 -9.143 1.00 85.38 77 THR A N 1
ATOM 597 C CA . THR A 1 77 ? 9.150 17.356 -8.678 1.00 85.38 77 THR A CA 1
ATOM 598 C C . THR A 1 77 ? 9.693 16.532 -9.845 1.00 85.38 77 THR A C 1
ATOM 600 O O . THR A 1 77 ? 10.891 16.273 -9.910 1.00 85.38 77 THR A O 1
ATOM 603 N N . ALA A 1 78 ? 8.846 16.170 -10.812 1.00 85.00 78 ALA A N 1
ATOM 604 C CA . ALA A 1 78 ? 9.290 15.489 -12.026 1.00 85.00 78 ALA A CA 1
ATOM 605 C C . ALA A 1 78 ? 10.255 16.366 -12.846 1.00 85.00 78 ALA A C 1
ATOM 607 O O . ALA A 1 78 ? 11.312 15.898 -13.267 1.00 85.00 78 ALA A O 1
ATOM 608 N N . ALA A 1 79 ? 9.935 17.655 -13.021 1.00 89.00 79 ALA A N 1
ATOM 609 C CA . ALA A 1 79 ? 10.782 18.588 -13.763 1.00 89.00 79 ALA A CA 1
ATOM 610 C C . ALA A 1 79 ? 12.152 18.803 -13.096 1.00 89.00 79 ALA A C 1
ATOM 612 O O . ALA A 1 79 ? 13.177 18.786 -13.780 1.00 89.00 79 ALA A O 1
ATOM 613 N N . SER A 1 80 ? 12.189 18.962 -11.768 1.00 90.94 80 SER A N 1
ATOM 614 C CA . SER A 1 80 ? 13.450 19.132 -11.036 1.00 90.94 80 SER A CA 1
ATOM 615 C C . SER A 1 80 ? 14.325 17.878 -11.086 1.00 90.94 80 SER A C 1
ATOM 617 O O . SER A 1 80 ? 15.548 17.985 -11.214 1.00 90.94 80 SER A O 1
ATOM 619 N N . LEU A 1 81 ? 13.714 16.689 -11.056 1.00 85.75 81 LEU A N 1
ATOM 620 C CA . LEU A 1 81 ? 14.432 15.427 -11.195 1.00 85.75 81 LEU A CA 1
ATOM 621 C C . LEU A 1 81 ? 15.032 15.273 -12.598 1.00 85.75 81 LEU A C 1
ATOM 623 O O . LEU A 1 81 ? 16.215 14.961 -12.712 1.00 85.75 81 LEU A O 1
ATOM 627 N N . CYS A 1 82 ? 14.259 15.546 -13.656 1.00 87.75 82 CYS A N 1
ATOM 628 C CA . CYS A 1 82 ? 14.760 15.507 -15.034 1.00 87.75 82 CYS A CA 1
ATOM 629 C C . CYS A 1 82 ? 15.948 16.451 -15.231 1.00 87.75 82 CYS A C 1
ATOM 631 O O . CYS A 1 82 ? 16.935 16.076 -15.862 1.00 87.75 82 CYS A O 1
ATOM 633 N N . GLN A 1 83 ? 15.875 17.651 -14.657 1.00 92.50 83 GLN A N 1
ATOM 634 C CA . GLN A 1 83 ? 16.974 18.602 -14.725 1.00 92.50 83 GLN A CA 1
ATOM 635 C C . GLN A 1 83 ? 18.214 18.102 -13.971 1.00 92.50 83 GLN A C 1
ATOM 637 O O . GLN A 1 83 ? 19.308 18.111 -14.526 1.00 92.50 83 GLN A O 1
ATOM 642 N N . THR A 1 84 ? 18.038 17.571 -12.758 1.00 89.94 84 THR A N 1
ATOM 643 C CA . THR A 1 84 ? 19.141 17.007 -11.960 1.00 89.94 84 THR A CA 1
ATOM 644 C C . THR A 1 84 ? 19.827 15.854 -12.691 1.00 89.94 84 THR A C 1
ATOM 646 O O . THR A 1 84 ? 21.051 15.805 -12.758 1.00 89.94 84 THR A O 1
ATOM 649 N N . ILE A 1 85 ? 19.042 14.946 -13.275 1.00 85.12 85 ILE A N 1
ATOM 650 C CA . ILE A 1 85 ? 19.547 13.816 -14.059 1.00 85.12 85 ILE A CA 1
ATOM 651 C C . ILE A 1 85 ? 20.315 14.326 -15.276 1.00 85.12 85 ILE A C 1
ATOM 653 O O . ILE A 1 85 ? 21.414 13.850 -15.521 1.00 85.12 85 ILE A O 1
ATOM 657 N N . SER A 1 86 ? 19.782 15.307 -16.008 1.00 85.44 86 SER A N 1
ATOM 658 C CA . SER A 1 86 ? 20.460 15.878 -17.176 1.00 85.44 86 SER A CA 1
ATOM 659 C C . SER A 1 86 ? 21.783 16.559 -16.822 1.00 85.44 86 SER A C 1
ATOM 661 O O . SER A 1 86 ? 22.717 16.503 -17.616 1.00 85.44 86 SER A O 1
ATOM 663 N N . GLU A 1 87 ? 21.860 17.231 -15.675 1.00 91.06 87 GLU A N 1
ATOM 664 C CA . GLU A 1 87 ? 23.062 17.945 -15.228 1.00 91.06 87 GLU A CA 1
ATOM 665 C C . GLU A 1 87 ? 24.123 17.000 -14.651 1.00 91.06 87 GLU A C 1
ATOM 667 O O . GLU A 1 87 ? 25.317 17.282 -14.738 1.00 91.06 87 GLU A O 1
ATOM 672 N N . GLN A 1 88 ? 23.691 15.886 -14.056 1.00 86.81 88 GLN A N 1
ATOM 673 C CA . GLN A 1 88 ? 24.565 14.902 -13.416 1.00 86.81 88 GLN A CA 1
ATOM 674 C C . GLN A 1 88 ? 24.817 13.668 -14.281 1.00 86.81 88 GLN A C 1
ATOM 676 O O . GLN A 1 88 ? 25.527 12.767 -13.831 1.00 86.81 88 GLN A O 1
ATOM 681 N N . TRP A 1 89 ? 24.241 13.600 -15.487 1.00 83.19 89 TRP A N 1
ATOM 682 C CA . TRP A 1 89 ? 24.425 12.450 -16.359 1.00 83.19 89 TRP A CA 1
ATOM 683 C C . TRP A 1 89 ? 25.910 12.335 -16.705 1.00 83.19 89 TRP A C 1
ATOM 685 O O . TRP A 1 89 ? 26.469 13.258 -17.304 1.00 83.19 89 TRP A O 1
ATOM 695 N N . PRO A 1 90 ? 26.577 11.243 -16.307 1.00 75.88 90 PRO A N 1
ATOM 696 C CA . PRO A 1 90 ? 27.987 11.087 -16.598 1.00 75.88 90 PRO A CA 1
ATOM 697 C C . PRO A 1 90 ? 28.192 10.978 -18.111 1.00 75.88 90 PRO A C 1
ATOM 699 O O . PRO A 1 90 ? 27.369 10.405 -18.828 1.00 75.88 90 PRO A O 1
ATOM 702 N N . ASP A 1 91 ? 29.292 11.558 -18.591 1.00 73.25 91 ASP A N 1
ATOM 703 C CA . ASP A 1 91 ? 29.622 11.600 -20.012 1.00 73.25 91 ASP A CA 1
ATOM 704 C C . ASP A 1 91 ? 29.589 10.188 -20.620 1.00 73.25 91 ASP A C 1
ATOM 706 O O . ASP A 1 91 ? 30.088 9.223 -20.031 1.00 73.25 91 ASP A O 1
ATOM 710 N N . ALA A 1 92 ? 29.032 10.066 -21.829 1.00 63.59 92 ALA A N 1
ATOM 711 C CA . ALA A 1 92 ? 28.846 8.787 -22.529 1.00 63.59 92 ALA A CA 1
ATOM 712 C C . ALA A 1 92 ? 30.164 8.041 -22.829 1.00 63.59 92 ALA A C 1
ATOM 714 O O . ALA A 1 92 ? 30.149 6.922 -23.336 1.00 63.59 92 ALA A O 1
ATOM 715 N N . SER A 1 93 ? 31.309 8.657 -22.528 1.00 62.84 93 SER A N 1
ATOM 716 C CA . SER A 1 93 ? 32.644 8.090 -22.673 1.00 62.84 93 SER A CA 1
ATOM 717 C C . SER A 1 93 ? 33.094 7.221 -21.498 1.00 62.84 93 SER A C 1
ATOM 719 O O . SER A 1 93 ? 34.273 6.880 -21.454 1.00 62.84 93 SER A O 1
ATOM 721 N N . MET A 1 94 ? 32.230 6.877 -20.537 1.00 53.81 94 MET A N 1
ATOM 722 C CA . MET A 1 94 ? 32.577 5.843 -19.559 1.00 53.81 94 MET A CA 1
ATOM 723 C C . MET A 1 94 ? 32.660 4.490 -20.281 1.00 53.81 94 MET A C 1
ATOM 725 O O . MET A 1 94 ? 31.625 3.985 -20.725 1.00 53.81 94 MET A O 1
ATOM 729 N N . PRO A 1 95 ? 33.859 3.898 -20.438 1.00 56.94 95 PRO A N 1
ATOM 730 C CA . PRO A 1 95 ? 33.946 2.546 -20.948 1.00 56.94 95 PRO A CA 1
ATOM 731 C C . PRO A 1 95 ? 33.286 1.631 -19.918 1.00 56.94 95 PRO A C 1
ATOM 733 O O . PRO A 1 95 ? 33.536 1.751 -18.720 1.00 56.94 95 PRO A O 1
ATOM 736 N N . LEU A 1 96 ? 32.424 0.738 -20.392 1.00 54.25 96 LEU A N 1
ATOM 737 C CA . LEU A 1 96 ? 32.012 -0.415 -19.606 1.00 54.25 96 LEU A CA 1
ATOM 738 C C . LEU A 1 96 ? 33.263 -1.294 -19.458 1.00 54.25 96 LEU A C 1
ATOM 740 O O . LEU A 1 96 ? 33.665 -1.933 -20.430 1.00 54.25 96 LEU A O 1
ATOM 744 N N . GLU A 1 97 ? 33.922 -1.240 -18.298 1.00 49.03 97 GLU A N 1
ATOM 745 C CA . GLU A 1 97 ? 34.856 -2.298 -17.882 1.00 49.03 97 GLU A CA 1
ATOM 746 C C . GLU A 1 97 ? 34.089 -3.563 -17.484 1.00 49.03 97 GLU A C 1
ATOM 748 O O . GLU A 1 97 ? 33.047 -3.437 -16.795 1.00 49.03 97 GLU A O 1
#

pLDDT: mean 80.19, std 10.87, range [49.03, 97.38]

Radius of gyration: 27.02 Å; chains: 1; bounding box: 61×33×74 Å

Sequence (97 aa):
MSTLLTKRLARSLWRTKLRLYSVVLMIAVGVFAGISFGTYANSTQTLYDNIYADDEDGVNLPDIWVENSAATWDGATAASLCQTISEQWPDASMPLE

Secondary structure (DSSP, 8-state):
-HHHHHHHHHHHHHHHHHHHHHHHHHHHHHHHHHHHHHHHHHHHHHHHHHHS---TT---HHHHHHHH-SSPPPHHHHHHHHHHHHHHPPPTT----

Foldseek 3Di:
DVVVVVVVVCVVVVVVVVVVVVVVVVVVVVVVCCVVVVLLVVLVVVLVCQQPPPDPVHGDVVVNCVSNPPDDDDPVRVVVVVVVCVVPVPDPPPDDD